Protein AF-A0A3N4KWV0-F1 (afdb_monomer)

pLDDT: mean 87.77, std 4.47, range [65.19, 94.88]

Structure (mmCIF, N/CA/C/O backbone):
data_AF-A0A3N4KWV0-F1
#
_entry.id   AF-A0A3N4KWV0-F1
#
loop_
_atom_site.group_PDB
_atom_site.id
_atom_site.type_symbol
_atom_site.label_atom_id
_atom_site.label_alt_id
_atom_site.label_comp_id
_atom_site.label_asym_id
_atom_site.label_entity_id
_atom_site.label_seq_id
_atom_site.pdbx_PDB_ins_code
_atom_site.Cartn_x
_atom_site.Cartn_y
_atom_site.Cartn_z
_atom_site.occupancy
_atom_site.B_iso_or_equiv
_atom_site.auth_seq_id
_atom_site.auth_comp_id
_atom_site.auth_asym_id
_atom_site.auth_atom_id
_atom_site.pdbx_PDB_model_num
ATOM 1 N N . THR A 1 1 ? -1.588 -10.256 3.180 1.00 65.19 1 THR A N 1
ATOM 2 C CA . THR A 1 1 ? -2.251 -8.931 3.138 1.00 65.19 1 THR A CA 1
ATOM 3 C C . THR A 1 1 ? -3.731 -8.958 3.509 1.00 65.19 1 THR A C 1
ATOM 5 O O . THR A 1 1 ? -4.216 -7.978 4.060 1.00 65.19 1 THR A O 1
ATOM 8 N N . ALA A 1 2 ? -4.440 -10.080 3.325 1.00 81.12 2 ALA A N 1
ATOM 9 C CA . ALA A 1 2 ? -5.853 -10.228 3.706 1.00 81.12 2 ALA A CA 1
ATOM 10 C C . ALA A 1 2 ? -6.177 -9.796 5.153 1.00 81.12 2 ALA A C 1
ATOM 12 O O . ALA A 1 2 ? -7.105 -9.026 5.363 1.00 81.12 2 ALA A O 1
ATOM 13 N N . VAL A 1 3 ? -5.366 -10.198 6.141 1.00 86.31 3 VAL A N 1
ATOM 14 C CA . VAL A 1 3 ? -5.562 -9.810 7.555 1.00 86.31 3 VAL A CA 1
ATOM 15 C C . VAL A 1 3 ? -5.446 -8.292 7.764 1.00 86.31 3 VAL A C 1
ATOM 17 O O . VAL A 1 3 ? -6.230 -7.705 8.504 1.00 86.31 3 VAL A O 1
ATOM 20 N N . TYR A 1 4 ? -4.512 -7.632 7.070 1.00 87.94 4 TYR A N 1
ATOM 21 C CA . TYR A 1 4 ? -4.317 -6.179 7.153 1.00 87.94 4 TYR A CA 1
ATOM 22 C C . TYR A 1 4 ? -5.547 -5.408 6.662 1.00 87.94 4 TYR A C 1
ATOM 24 O O . TYR A 1 4 ? -5.949 -4.424 7.292 1.00 87.94 4 TYR A O 1
ATOM 32 N N . LEU A 1 5 ? -6.130 -5.868 5.550 1.00 86.75 5 LEU A N 1
ATOM 33 C CA . LEU A 1 5 ? -7.358 -5.314 4.984 1.00 86.75 5 LEU A CA 1
ATOM 34 C C . LEU A 1 5 ? -8.564 -5.637 5.865 1.00 86.75 5 LEU A C 1
ATOM 36 O O . LEU A 1 5 ? -9.379 -4.757 6.107 1.00 86.75 5 LEU A O 1
ATOM 40 N N . HIS A 1 6 ? -8.638 -6.850 6.414 1.00 87.38 6 HIS A N 1
ATOM 41 C CA . HIS A 1 6 ? -9.739 -7.276 7.274 1.00 87.38 6 HIS A CA 1
ATOM 42 C C . HIS A 1 6 ? -9.845 -6.423 8.549 1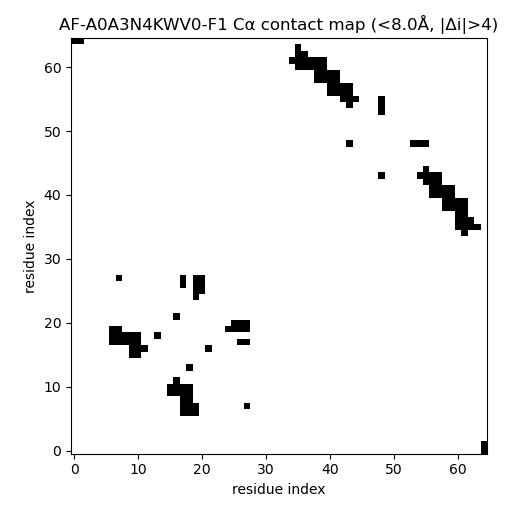.00 87.38 6 HIS A C 1
ATOM 44 O O . HIS A 1 6 ? -10.916 -5.918 8.876 1.00 87.38 6 HIS A O 1
ATOM 50 N N . ILE A 1 7 ? -8.718 -6.151 9.214 1.00 88.69 7 ILE A N 1
ATOM 51 C CA . ILE A 1 7 ? -8.667 -5.311 10.424 1.00 88.69 7 ILE A CA 1
ATOM 52 C C . ILE A 1 7 ? -9.069 -3.848 10.139 1.00 88.69 7 ILE A C 1
ATOM 54 O O . ILE A 1 7 ? -9.535 -3.149 11.037 1.00 88.69 7 ILE A O 1
ATOM 58 N N . ARG A 1 8 ? -8.909 -3.375 8.896 1.00 88.75 8 ARG A N 1
ATOM 59 C CA . ARG A 1 8 ? -9.288 -2.017 8.453 1.00 88.75 8 ARG A CA 1
ATOM 60 C C . ARG A 1 8 ? -10.614 -1.968 7.700 1.00 88.75 8 ARG A C 1
ATOM 62 O O . ARG A 1 8 ? -11.034 -0.887 7.301 1.00 88.75 8 ARG A O 1
ATOM 69 N N . SER A 1 9 ? -11.262 -3.111 7.498 1.00 86.69 9 SER A N 1
ATOM 70 C CA . SER A 1 9 ? -12.587 -3.181 6.897 1.00 86.69 9 SER A CA 1
ATOM 71 C C . SER A 1 9 ? -13.651 -2.978 7.977 1.00 86.69 9 SER A C 1
ATOM 73 O O . SER A 1 9 ? -13.507 -3.522 9.077 1.00 86.69 9 SER A O 1
ATOM 75 N N . PRO A 1 10 ? -14.696 -2.180 7.712 1.00 86.62 10 PRO A N 1
ATOM 76 C CA . PRO A 1 10 ? -15.794 -2.032 8.650 1.00 86.62 10 PRO A CA 1
ATOM 77 C C . PRO A 1 10 ? -16.524 -3.368 8.767 1.00 86.62 10 PRO A C 1
ATOM 79 O O . PRO A 1 10 ? -16.837 -4.002 7.758 1.00 86.62 10 PRO A O 1
ATOM 82 N N . SER A 1 11 ? -16.802 -3.798 9.995 1.00 85.06 11 SER A N 1
ATOM 83 C CA . SER A 1 11 ? -17.559 -5.027 10.230 1.00 85.06 11 SER A CA 1
ATOM 84 C C . SER A 1 11 ? -18.906 -4.723 10.872 1.00 85.06 11 SER A C 1
ATOM 86 O O . SER A 1 11 ? -19.032 -3.894 11.777 1.00 85.06 11 SER A O 1
ATOM 88 N N . ARG A 1 12 ? -19.939 -5.441 10.422 1.00 83.62 12 ARG A N 1
ATOM 89 C CA . ARG A 1 12 ? -21.298 -5.318 10.959 1.00 83.62 12 ARG A CA 1
ATOM 90 C C . ARG A 1 12 ? -21.372 -5.741 12.428 1.00 83.62 12 ARG A C 1
ATOM 92 O O . ARG A 1 12 ? -22.157 -5.172 13.174 1.00 83.62 12 ARG A O 1
ATOM 99 N N . SER A 1 13 ? -20.514 -6.673 12.851 1.00 81.50 13 SER A N 1
ATOM 100 C CA . SER A 1 13 ? -20.434 -7.145 14.241 1.00 81.50 13 SER A CA 1
ATOM 101 C C . SER A 1 13 ? -20.010 -6.066 15.240 1.00 81.50 13 SER A C 1
ATOM 103 O O . SER A 1 13 ? -20.248 -6.214 16.432 1.00 81.50 13 SER A O 1
ATOM 105 N N . VAL A 1 14 ? -19.402 -4.976 14.770 1.00 81.75 14 VAL A N 1
ATOM 106 C CA . VAL A 1 14 ? -18.892 -3.885 15.610 1.00 81.75 14 VAL A CA 1
ATOM 107 C C . VAL A 1 14 ? -19.539 -2.539 15.266 1.00 81.75 14 VAL A C 1
ATOM 109 O O . VAL A 1 14 ? -18.898 -1.489 15.327 1.00 81.75 14 VAL A O 1
ATOM 112 N N . ASN A 1 15 ? -20.822 -2.555 14.886 1.00 83.44 15 ASN A N 1
ATOM 113 C CA . ASN A 1 15 ? -21.587 -1.357 14.513 1.00 83.44 15 ASN A CA 1
ATOM 114 C C . ASN A 1 15 ? -20.933 -0.531 13.387 1.00 83.44 15 ASN A C 1
ATOM 116 O O . ASN A 1 15 ? -20.952 0.697 13.407 1.00 83.44 15 ASN A O 1
ATOM 120 N N . GLY A 1 16 ? -20.327 -1.200 12.401 1.00 81.94 16 GLY A N 1
ATOM 121 C CA . GLY A 1 16 ? -19.722 -0.534 11.244 1.00 81.94 16 GLY A CA 1
ATOM 122 C C . GLY A 1 16 ? -18.374 0.135 11.525 1.00 81.94 16 GLY A C 1
ATOM 123 O O . GLY A 1 16 ? -17.817 0.751 10.620 1.00 81.94 16 GLY A O 1
ATOM 124 N N . LYS A 1 17 ? -17.824 -0.011 12.737 1.00 83.06 17 LYS A N 1
ATOM 125 C CA . LYS A 1 17 ? -16.449 0.399 13.051 1.00 83.06 17 LYS A CA 1
ATOM 126 C C . LYS A 1 17 ? -15.440 -0.580 12.463 1.00 83.06 17 LYS A C 1
ATOM 128 O O . LYS A 1 17 ? -15.761 -1.732 12.154 1.00 83.06 17 LYS A O 1
ATOM 133 N N . THR A 1 18 ? -14.199 -0.138 12.320 1.00 88.25 18 THR A N 1
ATOM 134 C CA . THR A 1 18 ? -13.110 -1.049 11.949 1.00 88.25 18 THR A CA 1
ATOM 135 C C . THR A 1 18 ? -12.522 -1.705 13.205 1.00 88.25 18 THR A C 1
ATOM 137 O O . THR A 1 18 ? -12.388 -1.045 14.239 1.00 88.25 18 THR A O 1
ATOM 140 N N . PRO A 1 19 ? -12.126 -2.991 13.170 1.00 88.69 19 PRO A N 1
ATOM 141 C CA . PRO A 1 19 ? -11.381 -3.601 14.275 1.00 88.69 19 PRO A CA 1
ATOM 142 C C . PRO A 1 19 ? -10.144 -2.781 14.685 1.00 88.69 19 PRO A C 1
ATOM 144 O O . PRO A 1 19 ? -9.819 -2.691 15.868 1.00 88.69 19 PRO A O 1
ATOM 147 N N . TYR A 1 20 ? -9.497 -2.115 13.721 1.00 88.50 20 TYR A N 1
ATOM 148 C CA . TYR A 1 20 ? -8.400 -1.178 13.958 1.00 88.50 20 TYR A CA 1
ATOM 149 C C . TYR A 1 20 ? -8.796 -0.007 14.870 1.00 88.50 20 TYR A C 1
ATOM 151 O O . TYR A 1 20 ? -8.064 0.312 15.806 1.00 88.50 20 TYR A O 1
ATOM 159 N N . GLU A 1 21 ? -9.954 0.615 14.634 1.00 89.00 21 GLU A N 1
ATOM 160 C CA . GLU A 1 21 ? -10.466 1.694 15.489 1.00 89.00 21 GLU A CA 1
ATOM 161 C C . GLU A 1 21 ? -10.707 1.237 16.920 1.00 89.00 21 GLU A C 1
ATOM 163 O O . GLU A 1 21 ? -10.485 2.006 17.847 1.00 89.00 21 GLU A O 1
ATOM 168 N N . ILE A 1 22 ? -11.151 0.000 17.120 1.00 87.38 22 ILE A N 1
ATOM 169 C CA . ILE A 1 22 ? -11.465 -0.519 18.456 1.00 87.38 22 ILE A CA 1
ATOM 170 C C . ILE A 1 22 ? -10.180 -0.809 19.227 1.00 87.38 22 ILE A C 1
ATOM 172 O O . ILE A 1 22 ? -10.056 -0.427 20.390 1.00 87.38 22 ILE A O 1
ATOM 176 N N . LEU A 1 23 ? -9.212 -1.441 18.563 1.00 88.75 23 LEU A N 1
ATOM 177 C CA . LEU A 1 23 ? -7.938 -1.827 19.164 1.00 88.75 23 LEU A CA 1
ATOM 178 C C . LEU A 1 23 ? -7.043 -0.620 19.453 1.00 88.75 23 LEU A C 1
ATOM 180 O O . LEU A 1 23 ? -6.446 -0.535 20.523 1.00 88.75 23 LEU A O 1
ATOM 184 N N . TYR A 1 24 ? -6.959 0.323 18.514 1.00 88.38 24 TYR A N 1
ATOM 185 C CA . TYR A 1 24 ? -6.016 1.441 18.587 1.00 88.38 24 TYR A CA 1
ATOM 186 C C . TYR A 1 24 ? -6.679 2.784 18.904 1.00 88.38 24 TYR A C 1
ATOM 188 O O . TYR A 1 24 ? -5.983 3.798 18.963 1.00 88.38 24 TYR A O 1
ATOM 196 N N . LYS A 1 25 ? -8.009 2.819 19.086 1.00 87.94 25 LYS A N 1
ATOM 197 C CA . LYS A 1 25 ? -8.804 4.041 19.336 1.00 87.94 25 LYS A CA 1
ATOM 198 C C . LYS A 1 25 ? -8.539 5.157 18.315 1.00 87.94 25 LYS A C 1
ATOM 200 O O . LYS A 1 25 ? -8.690 6.337 18.618 1.00 87.94 25 LYS A O 1
ATOM 205 N N . LYS A 1 26 ? -8.127 4.786 17.099 1.00 88.12 26 LYS A N 1
ATOM 206 C CA . LYS A 1 26 ? -7.714 5.696 16.026 1.00 88.12 26 LYS A CA 1
ATOM 207 C C . 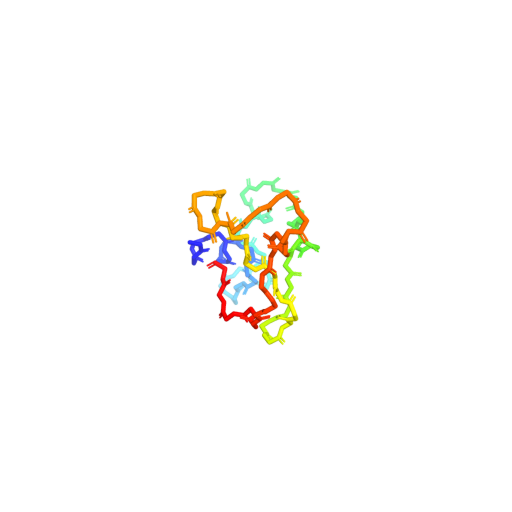LYS A 1 26 ? -8.252 5.209 14.687 1.00 88.12 26 LYS A C 1
ATOM 209 O O . LYS A 1 26 ? -8.189 4.020 14.395 1.00 88.12 26 LYS A O 1
ATOM 214 N N . LEU A 1 27 ? -8.707 6.142 13.854 1.00 86.75 27 LEU A N 1
ATOM 215 C CA . LEU A 1 27 ? -9.131 5.859 12.483 1.00 86.75 27 LEU A CA 1
ATOM 216 C C . LEU A 1 27 ? -7.951 5.336 11.639 1.00 86.75 27 LEU A C 1
ATOM 218 O O . LEU A 1 27 ? -6.871 5.943 11.656 1.00 86.75 27 LEU A O 1
ATOM 222 N N . PRO A 1 28 ? -8.114 4.228 10.894 1.00 88.62 28 PRO A N 1
ATOM 223 C CA . PRO A 1 28 ? -7.079 3.741 9.999 1.00 88.62 28 PRO A CA 1
ATOM 224 C C . PRO A 1 28 ? -6.943 4.651 8.778 1.00 88.62 28 PRO A C 1
ATOM 226 O O . PRO A 1 28 ? -7.912 4.957 8.089 1.00 88.62 28 PRO A O 1
ATOM 229 N N . THR A 1 29 ? -5.710 5.019 8.437 1.00 87.88 29 THR A N 1
ATOM 230 C CA . THR A 1 29 ? -5.433 5.710 7.175 1.00 87.88 29 THR A CA 1
ATOM 231 C C . THR A 1 29 ? -5.381 4.700 6.028 1.00 87.88 29 THR A C 1
ATOM 233 O O . THR A 1 29 ? -4.473 3.870 5.971 1.00 87.88 29 THR A O 1
ATOM 236 N N . VAL A 1 30 ? -6.317 4.797 5.083 1.00 87.75 30 VAL A N 1
ATOM 237 C CA . VAL A 1 30 ? -6.402 3.919 3.894 1.00 87.75 30 VAL A CA 1
ATOM 238 C C . VAL A 1 30 ? -5.943 4.589 2.594 1.00 87.75 30 VAL A C 1
ATOM 240 O O . VAL A 1 30 ? -6.059 4.004 1.527 1.00 87.75 30 VAL A O 1
ATOM 243 N N . LEU A 1 31 ? -5.359 5.791 2.669 1.00 89.31 31 LEU A N 1
ATOM 244 C CA . LEU A 1 31 ? -4.906 6.580 1.507 1.00 89.31 31 LEU A CA 1
ATOM 245 C C . LEU A 1 31 ? -3.861 5.878 0.620 1.00 89.31 31 LEU A C 1
ATOM 247 O O . LEU A 1 31 ? -3.680 6.242 -0.536 1.00 89.31 31 LEU A O 1
ATOM 251 N N . HIS A 1 32 ? -3.157 4.885 1.162 1.00 87.50 32 HIS A N 1
ATOM 252 C CA . HIS A 1 32 ? -2.180 4.081 0.429 1.00 87.50 32 HIS A CA 1
ATOM 253 C C . HIS A 1 32 ? -2.834 2.971 -0.415 1.00 87.50 32 HIS A C 1
ATOM 255 O O . HIS A 1 32 ? -2.176 2.392 -1.283 1.00 87.50 32 HIS A O 1
ATOM 261 N N . LEU A 1 33 ? -4.114 2.667 -0.169 1.00 89.00 33 LEU A N 1
ATOM 262 C CA . LEU A 1 33 ? -4.879 1.733 -0.980 1.00 89.00 33 LEU A CA 1
ATOM 263 C C . LEU A 1 33 ? -5.281 2.397 -2.304 1.00 89.00 33 LEU A C 1
ATOM 265 O O . LEU A 1 33 ? -5.639 3.570 -2.386 1.00 89.00 33 LEU A O 1
ATOM 269 N N . ARG A 1 34 ? -5.215 1.611 -3.364 1.00 89.88 34 ARG A N 1
ATOM 270 C CA . ARG A 1 34 ? -5.498 1.935 -4.751 1.00 89.88 34 ARG A CA 1
ATOM 271 C C . ARG A 1 34 ? -6.578 0.977 -5.217 1.00 89.88 34 ARG A C 1
ATOM 273 O O . ARG A 1 34 ? -6.747 -0.118 -4.687 1.00 89.88 34 ARG A O 1
ATOM 280 N N . ARG A 1 35 ? -7.333 1.413 -6.216 1.00 89.12 35 ARG A N 1
ATOM 281 C CA . ARG A 1 35 ? -8.364 0.578 -6.825 1.00 89.12 35 ARG A CA 1
ATOM 282 C C . ARG A 1 35 ? -7.705 -0.566 -7.587 1.00 89.12 35 ARG A C 1
ATOM 284 O O . ARG A 1 35 ? -6.732 -0.339 -8.305 1.00 89.12 35 ARG A O 1
ATOM 291 N N . PHE A 1 36 ? -8.279 -1.760 -7.486 1.00 90.31 36 PHE A N 1
ATOM 292 C CA . PHE A 1 36 ? -7.967 -2.831 -8.425 1.00 90.31 36 PHE A CA 1
ATOM 293 C C . PHE A 1 36 ? -8.230 -2.349 -9.854 1.00 90.31 36 PHE A C 1
ATOM 295 O O . PHE A 1 36 ? -9.159 -1.576 -10.095 1.00 90.31 36 PHE A O 1
ATOM 302 N N . GLY A 1 37 ? -7.376 -2.754 -10.788 1.00 90.94 37 GLY A N 1
ATOM 303 C CA . GLY A 1 37 ? -7.420 -2.263 -12.162 1.00 90.94 37 GLY A CA 1
ATOM 304 C C . GLY A 1 37 ? -6.609 -0.989 -12.418 1.00 90.94 37 GLY A C 1
ATOM 305 O O . GLY A 1 37 ? -6.522 -0.563 -13.565 1.00 90.94 37 GLY A O 1
ATOM 306 N N . CYS A 1 38 ? -6.001 -0.363 -11.400 1.00 93.19 38 CYS A N 1
ATOM 307 C CA . CYS A 1 38 ? -5.158 0.809 -11.641 1.00 93.19 38 CYS A CA 1
ATOM 308 C C . CYS A 1 38 ? -3.837 0.437 -12.330 1.00 93.19 38 CYS A C 1
ATOM 310 O O . CYS A 1 38 ? -3.343 -0.687 -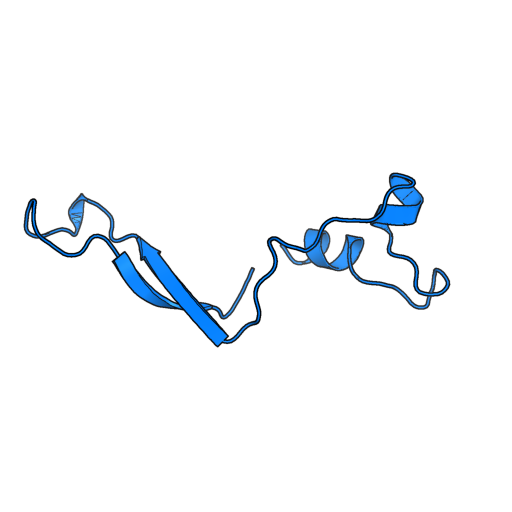12.190 1.00 93.19 38 CYS A O 1
ATOM 312 N N . ALA A 1 39 ? -3.239 1.413 -13.020 1.00 93.94 39 ALA A N 1
ATOM 313 C CA . ALA A 1 39 ? -1.896 1.274 -13.563 1.00 93.94 39 ALA A CA 1
ATOM 314 C C . ALA A 1 39 ? -0.897 0.980 -12.433 1.00 93.94 39 ALA A C 1
ATOM 316 O O . ALA A 1 39 ? -0.878 1.653 -11.397 1.00 93.94 39 ALA A O 1
ATOM 317 N N . ALA A 1 40 ? -0.079 -0.041 -12.642 1.00 93.12 40 ALA A N 1
ATOM 318 C CA . ALA A 1 40 ? 0.988 -0.472 -11.757 1.00 93.12 40 ALA A CA 1
ATOM 319 C C . ALA A 1 40 ? 2.277 -0.623 -12.564 1.00 93.12 40 ALA A C 1
ATOM 321 O O . ALA A 1 40 ? 2.250 -0.937 -13.748 1.00 93.12 40 ALA A O 1
ATOM 322 N N . TYR A 1 41 ? 3.423 -0.432 -11.918 1.00 94.00 41 TYR A N 1
ATOM 323 C CA . TYR A 1 41 ? 4.720 -0.529 -12.578 1.00 94.00 41 TYR A CA 1
ATOM 324 C C . TYR A 1 41 ? 5.559 -1.605 -11.903 1.00 94.00 41 TYR A C 1
ATOM 326 O O . TYR A 1 41 ? 6.020 -1.434 -10.773 1.00 94.00 41 TYR A O 1
ATOM 334 N N . LYS A 1 42 ? 5.769 -2.727 -12.595 1.00 92.25 42 LYS A N 1
ATOM 335 C CA . LYS A 1 42 ? 6.646 -3.799 -12.120 1.00 92.25 42 LYS A CA 1
ATOM 336 C C . LYS A 1 42 ? 8.096 -3.406 -12.370 1.00 92.25 42 LYS A C 1
ATOM 338 O O . LYS A 1 42 ? 8.477 -3.173 -13.515 1.00 92.25 42 LYS A O 1
ATOM 343 N N . LEU A 1 43 ? 8.911 -3.381 -11.319 1.00 93.25 43 LEU A N 1
ATOM 344 C CA . LEU A 1 43 ? 10.347 -3.148 -11.442 1.00 93.25 43 LEU A CA 1
ATOM 345 C C . LEU A 1 43 ? 11.008 -4.300 -12.212 1.00 93.25 43 LEU A C 1
ATOM 347 O O . LEU A 1 43 ? 10.844 -5.467 -11.856 1.00 93.25 43 LEU A O 1
ATOM 351 N N . ILE A 1 44 ? 11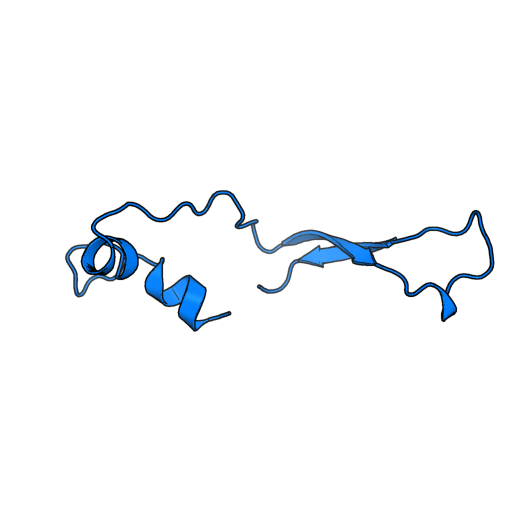.781 -3.968 -13.246 1.00 91.44 44 ILE A N 1
ATOM 352 C CA . ILE A 1 44 ? 12.612 -4.937 -13.966 1.00 91.44 44 ILE A CA 1
ATOM 353 C C . ILE A 1 44 ? 13.922 -5.095 -13.180 1.00 91.44 44 ILE A C 1
ATOM 355 O O . ILE A 1 44 ? 14.615 -4.086 -12.988 1.00 91.44 44 ILE A O 1
ATOM 359 N N . PRO A 1 45 ? 14.287 -6.302 -12.710 1.00 90.94 45 PRO A N 1
ATOM 360 C CA . PRO A 1 45 ? 15.561 -6.550 -12.037 1.00 90.94 45 PRO A CA 1
ATOM 361 C C . PRO A 1 45 ? 16.750 -6.112 -12.891 1.00 90.94 45 PRO A C 1
ATOM 363 O O . PRO A 1 45 ? 16.726 -6.268 -14.108 1.00 90.94 45 PRO A O 1
ATOM 366 N N . GLN A 1 46 ? 17.813 -5.599 -12.267 1.00 86.31 46 GLN A N 1
ATOM 367 C CA . GLN A 1 46 ? 18.977 -5.085 -12.999 1.00 86.31 46 GLN A CA 1
ATOM 368 C C . GLN A 1 46 ? 19.637 -6.141 -13.898 1.00 86.31 46 GLN A C 1
ATOM 370 O O . GLN A 1 46 ? 20.049 -5.805 -15.000 1.00 86.31 46 GLN A O 1
ATOM 375 N N . ALA A 1 47 ? 19.657 -7.408 -13.476 1.00 87.44 47 ALA A N 1
ATOM 376 C CA . ALA A 1 47 ? 20.185 -8.520 -14.271 1.00 87.44 47 ALA A CA 1
ATOM 377 C C . ALA A 1 47 ? 19.408 -8.775 -15.579 1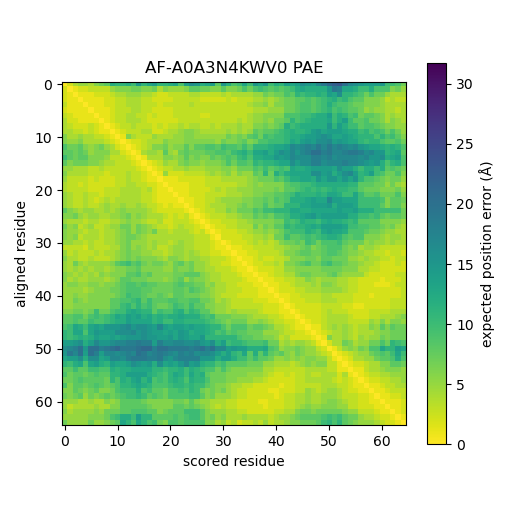.00 87.44 47 ALA A C 1
ATOM 379 O O . ALA A 1 47 ? 19.950 -9.354 -16.510 1.00 87.44 47 ALA A O 1
ATOM 380 N N . GLN A 1 48 ? 18.148 -8.337 -15.661 1.00 85.44 48 GLN A N 1
ATOM 381 C CA . GLN A 1 48 ? 17.296 -8.478 -16.848 1.00 85.44 48 GLN A CA 1
ATOM 382 C C . GLN A 1 48 ? 17.296 -7.216 -17.727 1.00 85.44 48 GLN A C 1
ATOM 384 O O . GLN A 1 48 ? 16.541 -7.13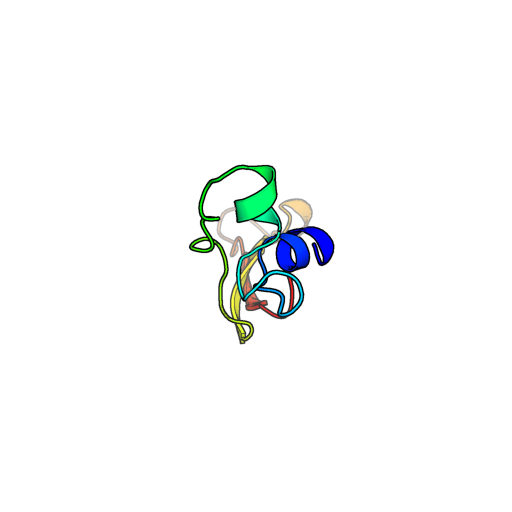6 -18.694 1.00 85.44 48 GLN A O 1
ATOM 389 N N . ARG A 1 49 ? 18.104 -6.204 -17.385 1.00 87.75 49 ARG A N 1
ATOM 390 C CA . ARG A 1 49 ? 18.204 -4.949 -18.137 1.00 87.75 49 ARG A CA 1
ATOM 391 C C . ARG A 1 49 ? 19.330 -5.052 -19.158 1.00 87.75 49 ARG A C 1
ATOM 393 O O . ARG A 1 49 ? 20.484 -5.225 -18.785 1.00 87.75 49 ARG A O 1
ATOM 400 N N . SER A 1 50 ? 19.017 -4.848 -20.434 1.00 84.31 50 SER A N 1
ATOM 401 C CA . SER A 1 50 ? 19.986 -4.922 -21.540 1.00 84.31 50 SER A CA 1
ATOM 402 C C . SER A 1 50 ? 20.930 -3.707 -21.649 1.00 84.31 50 SER A C 1
ATOM 404 O O . SER A 1 50 ? 21.643 -3.580 -22.637 1.00 84.31 50 SER A O 1
ATOM 406 N N . GLY A 1 51 ? 20.937 -2.784 -20.677 1.00 84.06 51 GLY A N 1
ATOM 407 C CA . GLY A 1 51 ? 21.816 -1.607 -20.685 1.00 84.06 51 GLY A CA 1
ATOM 408 C C . GLY A 1 51 ? 21.357 -0.457 -19.781 1.00 84.06 51 GLY A C 1
ATOM 409 O O . GLY A 1 51 ? 20.252 -0.475 -19.233 1.00 84.06 51 GLY A O 1
ATOM 410 N N . LYS A 1 52 ? 22.198 0.581 -19.642 1.00 79.88 52 LYS A N 1
ATOM 411 C CA . LYS A 1 52 ? 21.980 1.738 -18.739 1.00 79.88 52 LYS A CA 1
ATOM 412 C C . LYS A 1 52 ? 20.713 2.547 -19.059 1.00 79.88 52 LYS A C 1
ATOM 414 O O . LYS A 1 52 ? 20.089 3.073 -18.138 1.00 79.88 52 LYS A O 1
ATOM 419 N N . PHE A 1 53 ? 20.338 2.612 -20.338 1.00 84.81 53 PHE A N 1
ATOM 420 C CA . PHE A 1 53 ? 19.194 3.380 -20.852 1.00 84.81 53 PHE A CA 1
ATOM 421 C C . PHE A 1 53 ? 17.949 2.528 -21.131 1.00 84.81 53 PHE A C 1
ATOM 423 O O . PHE A 1 53 ? 17.0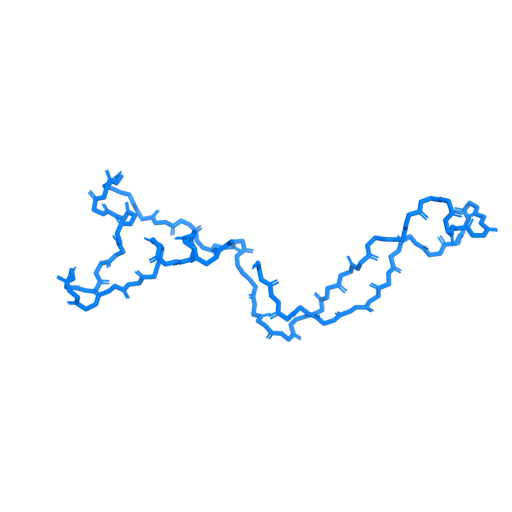07 2.993 -21.763 1.00 84.81 53 PHE A O 1
ATOM 430 N N . THR A 1 54 ? 17.925 1.279 -20.667 1.00 87.00 54 THR A N 1
ATOM 431 C CA . THR A 1 54 ? 16.73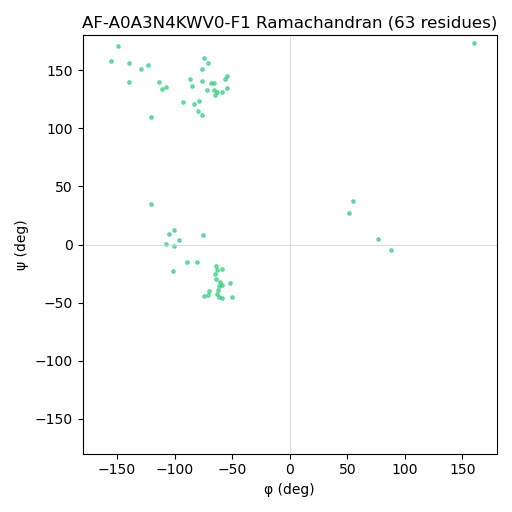8 0.429 -20.820 1.00 87.00 54 THR A CA 1
ATOM 432 C C . THR A 1 54 ? 15.637 0.819 -19.828 1.00 87.00 54 THR A C 1
ATOM 434 O O . THR A 1 54 ? 15.937 1.329 -18.738 1.00 87.00 54 THR A O 1
ATOM 437 N N . PRO A 1 55 ? 14.354 0.596 -20.176 1.00 86.31 55 PRO A N 1
ATOM 438 C CA . PRO A 1 55 ? 13.241 0.857 -19.271 1.00 86.31 55 PRO A CA 1
ATOM 439 C C . PRO A 1 55 ? 13.436 0.114 -17.944 1.00 86.31 55 PRO A C 1
ATOM 441 O O . PRO A 1 55 ? 13.810 -1.057 -17.910 1.00 86.31 55 PRO A O 1
ATOM 444 N N . ARG A 1 56 ? 13.199 0.808 -16.825 1.00 90.12 56 ARG A N 1
ATOM 445 C CA . ARG A 1 56 ? 13.390 0.252 -15.471 1.00 90.12 56 ARG A CA 1
ATOM 446 C C . ARG A 1 56 ? 12.147 -0.444 -14.926 1.00 90.12 56 ARG A C 1
ATOM 448 O O . ARG A 1 56 ? 12.245 -1.179 -13.943 1.00 90.12 56 ARG A O 1
ATOM 455 N N . SER A 1 57 ? 11.000 -0.220 -15.553 1.00 91.62 57 SER A N 1
ATOM 456 C CA . SER A 1 57 ? 9.717 -0.779 -15.157 1.00 91.62 57 SER A CA 1
ATOM 457 C C . SER A 1 57 ? 8.899 -1.207 -16.369 1.00 91.62 57 SER A C 1
ATOM 459 O O . SER A 1 57 ? 9.091 -0.711 -17.478 1.00 91.62 57 SER A O 1
ATOM 461 N N . ARG A 1 58 ? 7.983 -2.147 -16.141 1.00 92.75 58 ARG A N 1
ATOM 462 C CA . ARG A 1 58 ? 6.932 -2.522 -17.089 1.00 92.75 58 ARG A CA 1
ATOM 463 C C . ARG A 1 58 ? 5.590 -2.078 -16.538 1.00 92.75 58 ARG A C 1
ATOM 465 O O . ARG A 1 58 ? 5.311 -2.332 -15.367 1.00 92.75 58 ARG A O 1
ATOM 472 N N . GLU A 1 59 ? 4.778 -1.453 -17.378 1.00 93.88 59 GLU A N 1
ATOM 473 C CA . GLU A 1 59 ? 3.384 -1.168 -17.052 1.00 93.88 59 GLU A CA 1
ATOM 474 C C . GLU A 1 59 ? 2.597 -2.479 -16.913 1.00 93.88 59 GLU A C 1
ATOM 476 O O . GLU A 1 59 ? 2.829 -3.455 -17.632 1.00 93.88 59 GLU A O 1
ATOM 481 N N . CYS A 1 60 ? 1.735 -2.525 -15.909 1.00 93.56 60 CYS A N 1
ATOM 482 C CA . CYS A 1 60 ? 0.948 -3.664 -15.464 1.00 93.56 60 CYS A CA 1
ATOM 483 C C . CYS A 1 60 ? -0.375 -3.151 -14.881 1.00 93.56 60 CYS A C 1
ATOM 485 O O . CYS A 1 60 ? -0.547 -1.959 -14.627 1.00 93.56 60 CYS A O 1
ATOM 487 N N . ILE A 1 61 ? -1.290 -4.071 -14.594 1.00 94.88 61 ILE A N 1
ATOM 488 C CA . ILE A 1 61 ? -2.555 -3.776 -13.922 1.00 94.88 61 ILE A CA 1
ATOM 489 C C . ILE A 1 61 ? -2.488 -4.310 -12.487 1.00 94.88 61 ILE A C 1
ATOM 491 O O . ILE A 1 61 ? -2.021 -5.428 -12.257 1.00 94.88 61 ILE A O 1
ATOM 495 N N . MET A 1 62 ? -2.941 -3.520 -11.511 1.00 92.25 62 MET A N 1
ATOM 496 C CA . MET A 1 62 ? -2.986 -3.933 -10.107 1.00 92.25 62 MET A CA 1
ATOM 497 C C . MET A 1 62 ? -4.150 -4.898 -9.839 1.00 92.25 62 MET A C 1
ATOM 499 O O . MET A 1 62 ? -5.311 -4.492 -9.865 1.00 92.25 62 MET A O 1
ATOM 503 N N . ILE A 1 63 ? -3.838 -6.163 -9.544 1.00 91.31 63 ILE A N 1
ATOM 504 C CA . ILE A 1 63 ? -4.832 -7.222 -9.265 1.00 91.31 63 ILE A CA 1
ATOM 505 C C . ILE A 1 63 ? -4.970 -7.492 -7.756 1.00 91.31 63 ILE A C 1
ATOM 507 O O . ILE A 1 63 ? -5.997 -7.986 -7.306 1.00 91.31 63 ILE A O 1
ATOM 511 N N . GLY A 1 64 ? -3.951 -7.159 -6.957 1.00 87.12 64 GLY A N 1
ATOM 512 C CA . GLY A 1 64 ? -3.842 -7.611 -5.571 1.00 87.12 64 GLY A CA 1
ATOM 513 C C . GLY A 1 64 ? -2.990 -6.697 -4.695 1.00 87.12 64 GLY A C 1
ATOM 514 O O . GLY A 1 64 ? -2.139 -5.964 -5.198 1.00 87.12 64 GLY A O 1
ATOM 515 N N . TYR A 1 65 ? -3.236 -6.795 -3.388 1.00 84.44 65 TYR A N 1
ATOM 516 C CA . TYR A 1 65 ? -2.433 -6.245 -2.295 1.00 84.44 65 TYR A CA 1
ATOM 517 C C . TYR A 1 65 ? -1.809 -7.383 -1.495 1.00 84.44 65 TYR A C 1
ATOM 519 O O . TYR A 1 65 ? -2.513 -8.386 -1.250 1.00 84.44 65 TYR A O 1
#

Secondary structure (DSSP, 8-state):
-HHHHHHHS--GGGTT--HHHHHHSS----TT---TT-EEEEEPPGGG-SSTTS-SEEEEE----

Organism: NCBI:txid1392247

Sequence (65 aa):
TAVYLHIRSPSRSVNGKTPYEILYKKLPTVLHLRRFGCAAYKLIPQAQRSGKFTPRSRECIMIGY

Radius of gyration: 18.09 Å; Cα contacts (8 Å, |Δi|>4): 69; chains: 1; bounding box: 44×17×41 Å

Mean predicted aligned error: 6.59 Å

Solvent-accessible surface area (backbone atoms only — not comparable to full-atom values): 4198 Å² total; per-residue (Å²): 93,66,68,66,51,53,35,61,36,63,33,76,93,57,81,56,41,27,57,41,31,70,76,66,74,41,85,76,85,61,84,87,65,72,64,73,71,35,88,33,71,48,75,53,56,74,92,79,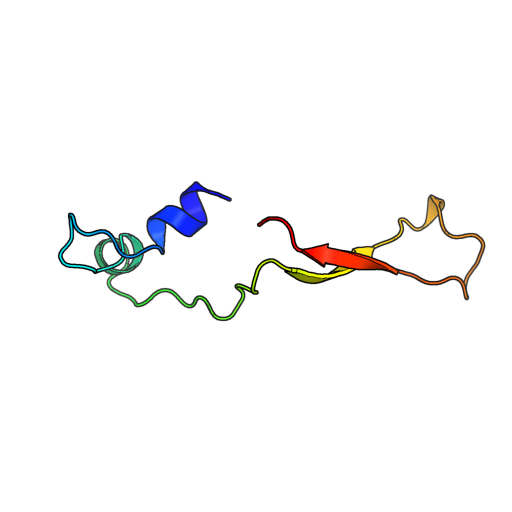46,94,49,95,87,48,79,60,54,42,85,45,67,31,84,78,114

InterPro domains:
  IPR039537 Retrotransposon Ty1/copia-like [PTHR42648] (1-65)
  IPR057670 Retroviral polymerase, SH3-like domain [PF25597] (38-65)

Foldseek 3Di:
DVVVVQQLAQDVVVVRHGVCCVVVVDHDDPVPDDDFFDKDWAADDPVRAPDDPGDGTDIDTHHDD